Protein AF-A0AAV6CIQ1-F1 (afdb_monomer)

Mean predicted aligned error: 6.02 Å

Secondary structure (DSSP, 8-state):
-EEEEEEEETTTTEEEEEEE-TTS-EEEEEEEEE--GGGS-HHHHHHHHHHHHHHHHHHHHHHHHTT--PPP-

Structure (mmCIF, N/CA/C/O backbone):
data_AF-A0AAV6CIQ1-F1
#
_entry.id   AF-A0AAV6CIQ1-F1
#
loop_
_atom_site.group_PDB
_atom_site.id
_atom_site.type_symbol
_atom_site.label_atom_id
_atom_site.label_alt_id
_atom_site.label_comp_id
_atom_site.label_asym_id
_atom_site.label_entity_id
_atom_site.label_seq_id
_atom_site.pdbx_PDB_ins_code
_atom_site.Cartn_x
_atom_site.Cartn_y
_atom_site.Cartn_z
_atom_site.occupancy
_atom_site.B_iso_or_equiv
_atom_site.auth_seq_id
_atom_site.auth_comp_id
_atom_site.auth_asym_id
_atom_site.auth_atom_id
_atom_site.pdbx_PDB_model_num
ATOM 1 N N . MET A 1 1 ? 11.605 0.388 -21.518 1.00 79.00 1 MET A N 1
ATOM 2 C CA . MET A 1 1 ? 10.338 0.083 -20.833 1.00 79.00 1 MET A CA 1
ATOM 3 C C . MET A 1 1 ? 10.588 0.377 -19.383 1.00 79.00 1 MET A C 1
ATOM 5 O O . MET A 1 1 ? 11.545 -0.166 -18.841 1.00 79.00 1 MET A O 1
ATOM 9 N N . ASP A 1 2 ? 9.758 1.228 -18.803 1.00 89.06 2 ASP A N 1
ATOM 10 C CA . ASP A 1 2 ? 9.959 1.702 -17.440 1.00 89.06 2 ASP A CA 1
ATOM 1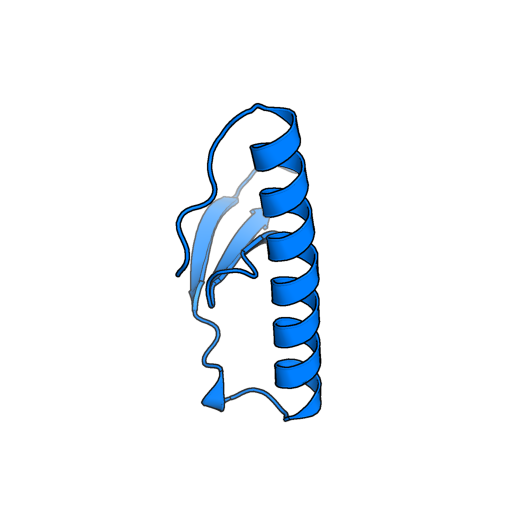1 C C . ASP A 1 2 ? 8.931 1.043 -16.529 1.00 89.06 2 ASP A C 1
ATOM 13 O O . ASP A 1 2 ? 7.744 0.979 -16.865 1.00 89.06 2 ASP A O 1
ATOM 17 N N . ILE A 1 3 ? 9.393 0.530 -15.388 1.00 91.56 3 ILE A N 1
ATOM 18 C CA . ILE A 1 3 ? 8.509 -0.008 -14.356 1.00 91.56 3 ILE A CA 1
ATOM 19 C C . ILE A 1 3 ? 7.974 1.154 -13.529 1.00 91.56 3 ILE A C 1
ATOM 21 O O . ILE A 1 3 ? 8.738 1.974 -13.022 1.00 91.56 3 ILE A O 1
ATOM 25 N N . VAL A 1 4 ? 6.655 1.212 -13.387 1.00 88.94 4 VAL A N 1
ATOM 26 C CA . VAL A 1 4 ? 5.957 2.271 -12.661 1.00 88.94 4 VAL A CA 1
ATOM 27 C C . VAL A 1 4 ? 5.133 1.642 -11.550 1.00 88.94 4 VAL A C 1
ATOM 29 O O . VAL A 1 4 ? 4.323 0.751 -11.805 1.00 88.94 4 VAL A O 1
ATOM 32 N N . VAL A 1 5 ? 5.320 2.126 -10.322 1.00 85.56 5 VAL A N 1
ATOM 33 C CA . VAL A 1 5 ? 4.440 1.793 -9.195 1.00 85.56 5 VAL A CA 1
ATOM 34 C C . VAL A 1 5 ? 3.121 2.536 -9.383 1.00 85.56 5 VAL A C 1
ATOM 36 O O . VAL A 1 5 ? 3.107 3.759 -9.515 1.00 85.56 5 VAL A O 1
ATOM 39 N N . VAL A 1 6 ? 2.020 1.790 -9.415 1.00 90.06 6 VAL A N 1
ATOM 40 C CA . VAL A 1 6 ? 0.671 2.317 -9.661 1.00 90.06 6 VAL A CA 1
ATOM 41 C C . VAL A 1 6 ? -0.003 2.678 -8.345 1.00 90.06 6 VAL A C 1
ATOM 43 O O . VAL A 1 6 ? -0.514 3.785 -8.186 1.00 90.06 6 VAL A O 1
ATOM 46 N N . THR A 1 7 ? 0.003 1.752 -7.384 1.00 85.88 7 THR A N 1
ATOM 47 C CA . THR A 1 7 ? -0.566 1.978 -6.055 1.00 85.88 7 THR A CA 1
ATOM 48 C C . THR A 1 7 ? 0.154 1.160 -4.989 1.00 85.88 7 THR A C 1
ATOM 50 O O . THR A 1 7 ? 0.676 0.076 -5.253 1.00 85.88 7 THR A O 1
ATOM 53 N N . THR A 1 8 ? 0.158 1.677 -3.765 1.00 78.75 8 THR A N 1
ATOM 54 C CA . THR A 1 8 ? 0.518 0.944 -2.553 1.00 78.75 8 THR A CA 1
ATOM 55 C C . THR A 1 8 ? -0.693 0.956 -1.632 1.00 78.75 8 THR A C 1
ATOM 57 O O . THR A 1 8 ? -1.324 1.995 -1.433 1.00 78.75 8 THR A O 1
ATOM 60 N N . LYS A 1 9 ? -1.053 -0.211 -1.093 1.00 78.25 9 LYS A N 1
ATOM 61 C CA . LYS A 1 9 ? -2.222 -0.368 -0.222 1.00 78.25 9 LYS A CA 1
ATOM 62 C C . LYS A 1 9 ? -1.743 -0.635 1.190 1.00 78.25 9 LYS A C 1
ATOM 64 O O . LYS A 1 9 ? -1.510 -1.791 1.530 1.00 78.25 9 LYS A O 1
ATOM 69 N N . PRO A 1 10 ? -1.535 0.409 1.999 1.00 71.25 10 PRO A N 1
ATOM 70 C CA . PRO A 1 10 ? -0.911 0.259 3.298 1.00 71.25 10 PRO A CA 1
ATOM 71 C C . PRO A 1 10 ? -1.735 -0.602 4.242 1.00 71.25 10 PRO A C 1
ATOM 73 O O . PRO A 1 10 ? -1.131 -1.253 5.062 1.00 71.25 10 PRO A O 1
ATOM 76 N N . ASP A 1 11 ? -3.057 -0.693 4.139 1.00 75.06 11 ASP A N 1
ATOM 77 C CA . ASP A 1 11 ? -3.874 -1.648 4.910 1.00 75.06 11 ASP A CA 1
ATOM 78 C C . ASP A 1 11 ? -3.603 -3.125 4.567 1.00 75.06 11 ASP A C 1
ATOM 80 O O . ASP A 1 11 ? -3.871 -4.015 5.372 1.00 75.06 11 ASP A O 1
ATOM 84 N N . THR A 1 12 ? -3.012 -3.386 3.404 1.00 80.81 12 THR A N 1
ATOM 85 C CA . THR A 1 12 ? -2.567 -4.709 2.965 1.00 80.81 12 THR A CA 1
ATOM 86 C C . THR A 1 12 ? -1.039 -4.777 2.882 1.00 80.81 12 THR A C 1
ATOM 88 O O . THR A 1 12 ? -0.320 -3.800 3.099 1.00 80.81 12 THR A O 1
ATOM 91 N N . ASN A 1 13 ? -0.518 -5.964 2.595 1.00 85.44 13 ASN A N 1
ATOM 92 C CA . ASN A 1 13 ? 0.892 -6.182 2.298 1.00 85.44 13 ASN A CA 1
ATOM 93 C C . ASN A 1 13 ? 1.089 -6.282 0.778 1.00 85.44 13 ASN A C 1
ATOM 95 O O . ASN A 1 13 ? 1.671 -7.247 0.308 1.00 85.44 13 ASN A O 1
ATOM 99 N N . GLU A 1 14 ? 0.559 -5.347 -0.011 1.00 89.25 14 GLU A N 1
ATOM 100 C CA . GLU A 1 14 ? 0.611 -5.420 -1.478 1.00 89.25 14 GLU A CA 1
ATOM 101 C C . GLU A 1 14 ? 0.992 -4.076 -2.109 1.00 89.25 14 GLU A C 1
ATOM 103 O O . GLU A 1 14 ? 0.564 -3.004 -1.662 1.00 89.25 14 GLU A O 1
ATOM 108 N N . PHE A 1 15 ? 1.749 -4.151 -3.202 1.00 89.81 15 PHE A N 1
ATOM 109 C CA . PHE A 1 15 ? 1.882 -3.064 -4.166 1.00 89.81 15 PHE A CA 1
ATOM 110 C C . PHE A 1 15 ? 1.480 -3.526 -5.567 1.00 89.81 15 PHE A C 1
ATOM 112 O O . PHE A 1 15 ? 1.584 -4.705 -5.911 1.00 89.81 15 PHE A O 1
ATOM 119 N N . GLU A 1 16 ? 1.034 -2.570 -6.375 1.00 94.00 16 GLU A N 1
ATOM 120 C CA . GLU A 1 16 ? 0.713 -2.765 -7.785 1.00 94.00 16 GLU A CA 1
ATOM 121 C C . GLU A 1 16 ? 1.718 -2.017 -8.660 1.00 94.00 16 GLU A C 1
ATOM 123 O O . GLU A 1 16 ? 2.079 -0.870 -8.372 1.00 94.00 16 GLU A O 1
ATOM 128 N N . TYR A 1 17 ? 2.144 -2.644 -9.751 1.00 95.56 17 TYR A N 1
ATOM 129 C CA . TYR A 1 17 ? 3.034 -2.048 -10.735 1.00 95.56 17 TYR A CA 1
ATOM 130 C C . TYR A 1 17 ? 2.606 -2.378 -12.170 1.00 95.56 17 TYR A C 1
ATOM 132 O O . TYR A 1 17 ? 1.761 -3.233 -12.437 1.00 95.56 17 TYR A O 1
ATOM 140 N N . GLY A 1 18 ? 3.193 -1.658 -13.118 1.00 96.19 18 GLY A N 1
ATOM 141 C CA . GLY A 1 18 ? 3.044 -1.915 -14.544 1.00 96.19 18 GLY A CA 1
ATOM 142 C C . GLY A 1 18 ? 4.291 -1.496 -15.312 1.00 96.19 18 GLY A C 1
ATOM 143 O O . GLY A 1 18 ? 5.192 -0.864 -14.757 1.00 96.19 18 GLY A O 1
ATOM 144 N N . GLY A 1 19 ? 4.335 -1.836 -16.595 1.00 96.94 19 GLY A N 1
ATOM 145 C CA . GLY A 1 19 ? 5.401 -1.443 -17.512 1.00 96.94 19 GLY A CA 1
ATOM 146 C C . GLY A 1 19 ? 4.880 -0.465 -18.553 1.00 96.94 19 GLY A C 1
ATOM 147 O O . GLY A 1 19 ? 3.903 -0.765 -19.243 1.00 96.94 19 GLY A O 1
ATOM 148 N N . ARG A 1 20 ? 5.530 0.695 -18.694 1.00 96.06 20 ARG A N 1
ATOM 149 C CA . ARG A 1 20 ? 5.214 1.666 -19.750 1.00 96.06 20 ARG A CA 1
ATOM 150 C C . ARG A 1 20 ? 6.216 1.616 -20.895 1.00 96.06 20 ARG A C 1
ATOM 152 O O . ARG A 1 20 ? 7.431 1.502 -20.693 1.00 96.06 20 ARG A O 1
ATOM 159 N N . ASN A 1 21 ? 5.687 1.722 -22.107 1.00 95.50 21 ASN A N 1
ATOM 160 C CA . ASN A 1 21 ? 6.462 1.970 -23.314 1.00 95.50 21 ASN A CA 1
ATOM 161 C C . ASN A 1 21 ? 6.979 3.423 -23.327 1.00 95.50 21 ASN A C 1
ATOM 163 O O . ASN A 1 21 ? 6.418 4.275 -22.634 1.00 95.50 21 ASN A O 1
ATOM 167 N N . PRO A 1 22 ? 8.018 3.742 -24.128 1.00 95.94 22 PRO A N 1
ATOM 168 C CA . PRO A 1 22 ? 8.537 5.111 -24.241 1.00 95.94 22 PRO A CA 1
ATOM 169 C C . PRO A 1 22 ? 7.505 6.143 -24.720 1.00 95.94 22 PRO A C 1
ATOM 171 O O . PRO A 1 22 ? 7.639 7.325 -24.426 1.00 95.94 22 PRO A O 1
ATOM 174 N N . ASP A 1 23 ? 6.470 5.704 -25.441 1.00 94.81 23 ASP A N 1
ATOM 175 C CA . ASP A 1 23 ? 5.354 6.544 -25.893 1.00 94.81 23 ASP A CA 1
ATOM 176 C C . ASP A 1 23 ? 4.299 6.810 -24.799 1.00 94.81 23 ASP A C 1
ATOM 178 O O . ASP A 1 23 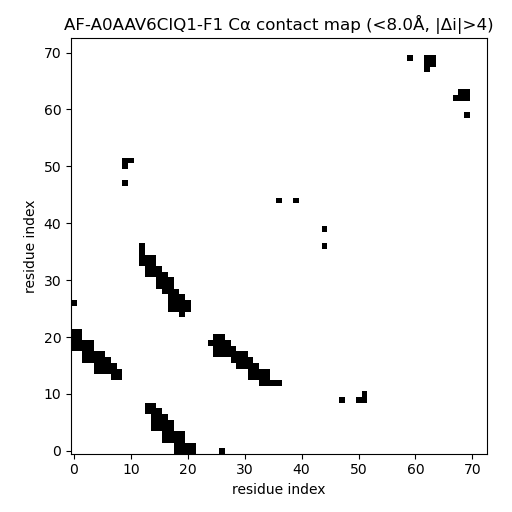? 3.304 7.491 -25.040 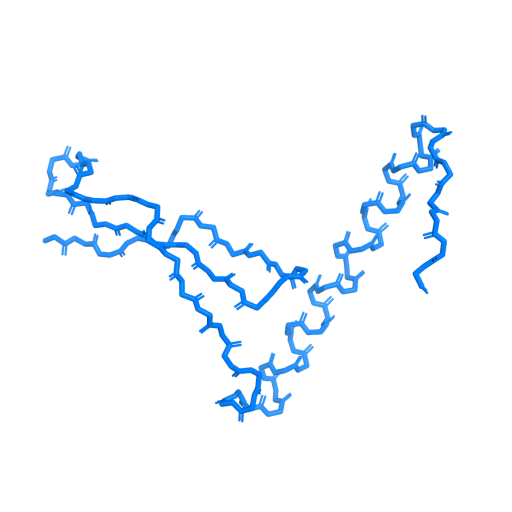1.00 94.81 23 ASP A O 1
ATOM 182 N N . GLY A 1 24 ? 4.509 6.274 -23.592 1.00 90.94 24 GLY A N 1
ATOM 183 C CA . GLY A 1 24 ? 3.624 6.420 -22.442 1.00 90.94 24 GLY A CA 1
ATOM 184 C C . GLY A 1 24 ? 2.470 5.416 -22.382 1.00 90.94 24 GLY A C 1
ATOM 185 O O . GLY A 1 24 ? 1.765 5.389 -21.370 1.00 90.94 24 GLY A O 1
ATOM 186 N N . SER A 1 25 ? 2.280 4.573 -23.403 1.00 94.81 25 SER A N 1
ATOM 187 C CA . SER A 1 25 ? 1.288 3.494 -23.375 1.00 94.81 25 SER A CA 1
ATOM 188 C C . SER A 1 25 ? 1.683 2.383 -22.394 1.00 94.81 25 SER A C 1
ATOM 190 O O . SER A 1 25 ? 2.859 2.190 -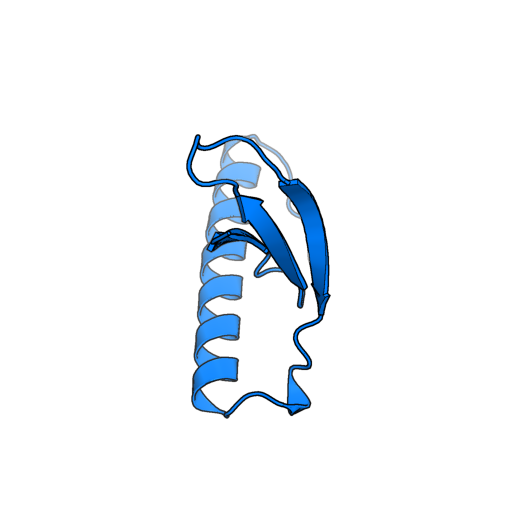22.073 1.00 94.81 25 SER A O 1
ATOM 192 N N . TRP A 1 26 ? 0.6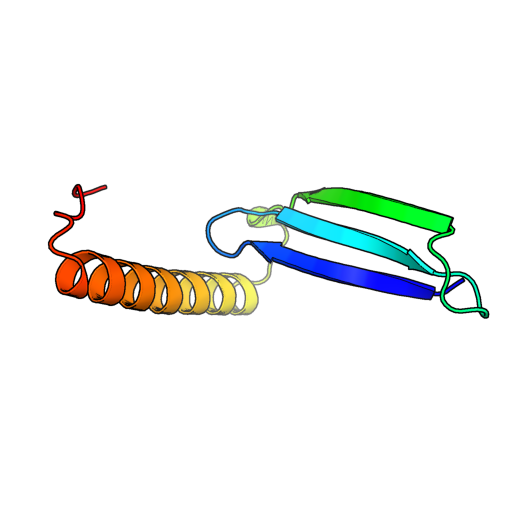96 1.633 -21.898 1.00 95.19 26 TRP A N 1
ATOM 193 C CA . TRP A 1 26 ? 0.954 0.468 -21.053 1.00 95.19 26 TRP A CA 1
ATOM 194 C C . TRP A 1 26 ? 1.357 -0.733 -21.910 1.00 95.19 26 TRP A C 1
ATOM 196 O O . TRP A 1 26 ? 0.591 -1.169 -22.766 1.00 95.19 26 TRP A O 1
ATOM 206 N N . ALA A 1 27 ? 2.534 -1.294 -21.639 1.00 94.62 27 ALA A N 1
ATOM 207 C CA . ALA A 1 27 ? 2.922 -2.614 -22.129 1.00 94.62 27 ALA A CA 1
ATOM 208 C C . ALA A 1 27 ? 2.232 -3.719 -21.309 1.00 94.62 27 ALA A C 1
ATOM 210 O O . ALA A 1 27 ? 1.775 -4.713 -21.864 1.00 94.62 27 ALA A O 1
ATOM 211 N N . PHE A 1 28 ? 2.120 -3.512 -19.992 1.00 95.12 28 PHE A N 1
ATOM 212 C CA . PHE A 1 28 ? 1.308 -4.308 -19.067 1.00 95.12 28 PHE A CA 1
ATOM 213 C C . PHE A 1 28 ? 0.932 -3.465 -17.835 1.00 95.12 28 PHE A C 1
ATOM 2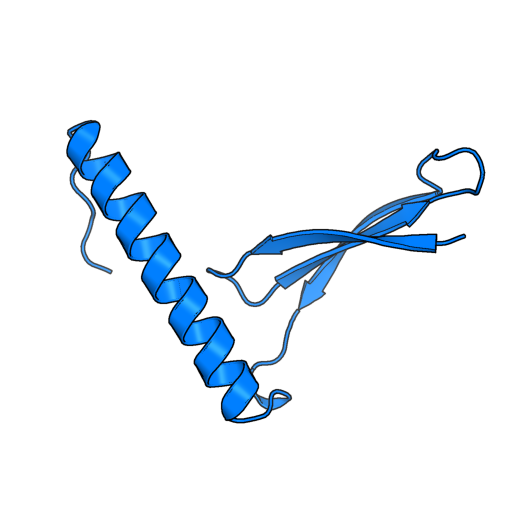15 O O . PHE A 1 28 ? 1.625 -2.496 -17.510 1.00 95.12 28 PHE A O 1
ATOM 222 N N . HIS A 1 29 ? -0.162 -3.812 -17.152 1.00 94.44 29 HIS A N 1
ATOM 223 C CA . HIS A 1 29 ? -0.713 -3.068 -16.012 1.00 94.44 29 HIS A CA 1
ATOM 224 C C . HIS A 1 29 ? -1.499 -4.002 -15.078 1.00 94.44 29 HIS A C 1
ATOM 226 O O . HIS A 1 29 ? -2.108 -4.958 -15.555 1.00 94.44 29 HIS A O 1
ATOM 232 N N . GLY A 1 30 ? -1.527 -3.698 -13.776 1.00 92.62 30 GLY A N 1
ATOM 233 C CA . GLY A 1 30 ? -2.288 -4.459 -12.778 1.00 92.62 30 GLY A CA 1
ATOM 234 C C . GLY A 1 30 ? -1.523 -5.605 -12.112 1.00 92.62 30 GLY A C 1
ATOM 235 O O . GLY A 1 30 ? -2.137 -6.391 -11.388 1.00 92.62 30 GLY A O 1
ATOM 236 N N . GLU A 1 31 ? -0.210 -5.707 -12.337 1.00 95.69 31 GLU A N 1
ATOM 237 C CA . GLU A 1 31 ? 0.632 -6.710 -11.684 1.00 95.69 31 GLU A CA 1
ATOM 238 C C . GLU A 1 31 ? 0.753 -6.401 -10.197 1.00 95.69 31 GLU A C 1
ATOM 240 O O . GLU A 1 31 ? 1.063 -5.275 -9.804 1.00 95.69 31 GLU A O 1
ATOM 245 N N . LYS A 1 32 ? 0.512 -7.410 -9.362 1.00 93.50 32 LYS A N 1
ATOM 246 C CA . LYS A 1 32 ? 0.480 -7.278 -7.905 1.00 93.50 32 LYS A CA 1
ATOM 247 C C . LYS A 1 32 ? 1.538 -8.153 -7.272 1.00 93.50 32 LYS A C 1
ATOM 249 O O . LYS A 1 32 ? 1.695 -9.314 -7.640 1.00 93.50 32 LYS A O 1
ATOM 254 N N . ALA A 1 33 ? 2.223 -7.608 -6.280 1.00 91.38 33 ALA A N 1
ATOM 255 C CA . ALA A 1 33 ? 3.216 -8.339 -5.514 1.00 91.38 33 ALA A CA 1
ATOM 256 C C . ALA A 1 33 ? 2.994 -8.142 -4.017 1.00 91.38 33 ALA A C 1
ATOM 258 O O . ALA A 1 33 ? 2.657 -7.051 -3.551 1.00 91.38 33 ALA A O 1
ATOM 259 N N . GLN A 1 34 ? 3.193 -9.230 -3.274 1.00 90.50 34 GLN A N 1
ATOM 260 C CA . GLN A 1 34 ? 3.082 -9.235 -1.823 1.00 90.50 34 GLN A CA 1
ATOM 261 C C . GLN A 1 34 ? 4.392 -8.760 -1.186 1.00 90.50 34 GLN A C 1
ATOM 263 O O . GLN A 1 34 ? 5.480 -9.153 -1.601 1.00 90.50 34 GLN A O 1
ATOM 268 N N . VAL A 1 35 ? 4.275 -7.950 -0.141 1.00 8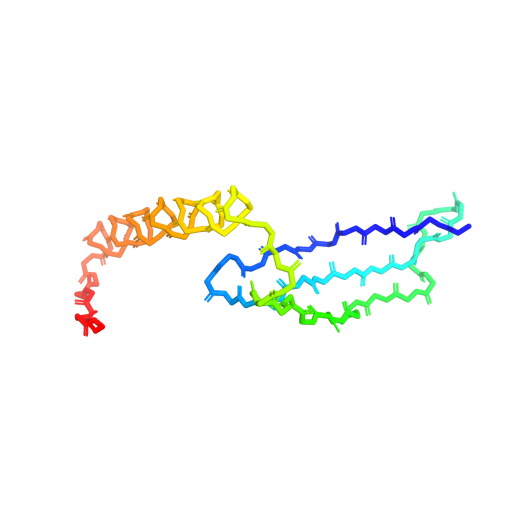6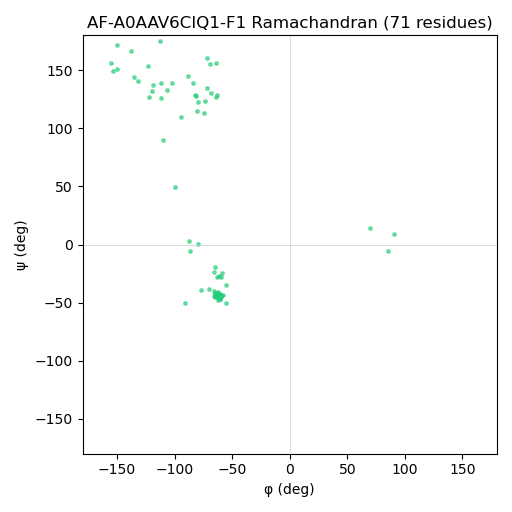.69 35 VAL A N 1
ATOM 269 C CA . VAL A 1 35 ? 5.366 -7.541 0.738 1.00 86.69 35 VAL A CA 1
ATOM 270 C C . VAL A 1 35 ? 5.388 -8.491 1.925 1.00 86.69 35 VAL A C 1
ATOM 272 O O . VAL A 1 35 ? 4.510 -8.455 2.786 1.00 86.69 35 VAL A O 1
ATOM 275 N N . GLN A 1 36 ? 6.398 -9.347 2.007 1.00 88.88 36 GLN A N 1
ATOM 276 C CA . GLN A 1 36 ? 6.564 -10.182 3.189 1.00 88.88 36 GLN A CA 1
ATOM 277 C C . GLN A 1 36 ? 7.100 -9.320 4.329 1.00 88.88 36 GLN A C 1
ATOM 279 O O . GLN A 1 36 ? 8.230 -8.845 4.282 1.00 88.88 36 GLN A O 1
ATOM 284 N N . LEU A 1 37 ? 6.296 -9.111 5.376 1.00 83.62 37 LEU A N 1
ATOM 285 C CA . LEU A 1 37 ? 6.711 -8.284 6.518 1.00 83.62 37 LEU A CA 1
ATOM 286 C C . LEU A 1 37 ? 7.963 -8.831 7.215 1.00 83.62 37 LEU A C 1
ATOM 288 O O . LEU A 1 37 ? 8.726 -8.056 7.781 1.00 83.62 37 LEU A O 1
ATOM 292 N N . ALA A 1 38 ? 8.176 -10.149 7.152 1.00 87.56 38 ALA A N 1
ATOM 293 C CA . ALA A 1 38 ? 9.363 -10.804 7.692 1.00 87.56 38 ALA A CA 1
ATOM 294 C C . ALA A 1 38 ? 10.661 -10.411 6.962 1.00 87.56 38 ALA A C 1
ATOM 296 O O . ALA A 1 38 ? 11.726 -10.478 7.568 1.00 87.56 38 ALA A O 1
ATOM 297 N N . ASP A 1 39 ? 10.568 -9.964 5.706 1.00 92.25 39 ASP A N 1
ATOM 298 C CA . ASP A 1 39 ? 11.723 -9.560 4.896 1.00 92.25 39 ASP A CA 1
ATOM 299 C C . ASP A 1 39 ? 12.097 -8.083 5.116 1.00 92.25 39 ASP A C 1
ATOM 301 O O . ASP A 1 39 ? 13.108 -7.607 4.601 1.00 92.25 39 ASP A O 1
ATOM 305 N N . LEU A 1 40 ? 11.289 -7.345 5.883 1.00 89.25 40 LEU A N 1
ATOM 306 C CA . LEU A 1 40 ? 11.500 -5.930 6.158 1.00 89.25 40 LEU A CA 1
ATOM 307 C C . LEU A 1 40 ? 12.384 -5.715 7.381 1.00 89.25 40 LEU A C 1
ATOM 309 O O . LEU A 1 40 ? 12.252 -6.394 8.404 1.00 89.25 40 LEU A O 1
ATOM 313 N N . THR A 1 41 ? 13.208 -4.673 7.329 1.00 95.38 41 THR A N 1
ATOM 314 C CA . THR A 1 41 ? 13.932 -4.196 8.505 1.00 95.38 41 THR A CA 1
ATOM 315 C C . THR A 1 41 ? 12.961 -3.672 9.573 1.00 95.38 41 THR A C 1
ATOM 317 O O . THR A 1 41 ? 11.861 -3.208 9.252 1.00 95.38 41 THR A O 1
ATOM 320 N N . PRO A 1 42 ? 13.360 -3.652 10.858 1.00 93.31 42 PRO A N 1
ATOM 321 C CA . PRO A 1 42 ? 12.518 -3.096 11.919 1.00 93.31 42 PRO A CA 1
ATOM 322 C C . PRO A 1 42 ? 12.069 -1.647 11.660 1.00 93.31 42 PRO A C 1
ATOM 324 O O . PRO A 1 42 ? 10.941 -1.283 11.988 1.00 93.31 42 PRO A O 1
ATOM 327 N N . GLY A 1 43 ? 12.926 -0.828 11.037 1.00 94.38 43 GLY A N 1
ATOM 328 C CA . GLY A 1 43 ? 12.591 0.549 10.669 1.00 94.38 43 GLY A CA 1
ATOM 329 C C . GLY A 1 43 ? 11.492 0.624 9.607 1.00 94.38 43 GLY A C 1
ATOM 330 O O . GLY A 1 43 ? 10.537 1.380 9.763 1.00 94.38 43 GLY A O 1
ATOM 331 N N . GLU A 1 44 ? 11.568 -0.206 8.566 1.00 91.19 44 GLU A N 1
ATOM 332 C CA . GLU A 1 44 ? 10.544 -0.266 7.512 1.00 91.19 44 GLU A CA 1
ATOM 333 C C . GLU A 1 44 ? 9.204 -0.778 8.048 1.00 91.19 44 GLU A C 1
ATOM 335 O O . GLU A 1 44 ? 8.150 -0.225 7.720 1.00 91.19 44 GLU A O 1
ATOM 340 N N . GLN A 1 45 ? 9.235 -1.781 8.931 1.00 88.88 45 GLN A N 1
ATOM 341 C CA . GLN A 1 45 ? 8.036 -2.266 9.617 1.00 88.88 45 GLN A CA 1
ATOM 342 C C . GLN A 1 45 ? 7.378 -1.148 10.438 1.00 88.88 45 GLN A C 1
ATOM 344 O O . GLN A 1 45 ? 6.159 -0.964 10.370 1.00 88.88 45 GLN A O 1
ATOM 349 N N . GLN A 1 46 ? 8.176 -0.356 11.163 1.00 90.56 46 GLN A N 1
ATOM 350 C CA . GLN A 1 46 ? 7.682 0.799 11.910 1.00 90.56 46 GLN A CA 1
ATOM 351 C C . GLN A 1 46 ? 7.064 1.855 10.983 1.00 90.56 46 GLN A C 1
ATOM 353 O O . GLN A 1 46 ? 5.980 2.364 11.274 1.00 90.56 46 GLN A O 1
ATOM 358 N N . THR A 1 47 ? 7.712 2.173 9.859 1.00 89.62 47 THR A N 1
ATOM 359 C CA . THR A 1 47 ? 7.198 3.142 8.881 1.00 89.62 47 THR A CA 1
ATOM 360 C C . THR A 1 47 ? 5.855 2.704 8.297 1.00 89.62 47 THR A C 1
ATOM 362 O O . THR A 1 47 ? 4.912 3.499 8.273 1.00 89.62 47 THR A O 1
ATOM 365 N N . ILE A 1 48 ? 5.728 1.443 7.876 1.00 86.56 48 ILE A N 1
ATOM 366 C CA . ILE A 1 48 ? 4.468 0.899 7.348 1.00 86.56 48 ILE A CA 1
ATOM 367 C C . ILE A 1 48 ? 3.379 0.903 8.428 1.00 86.56 48 ILE A C 1
ATOM 369 O O . ILE A 1 48 ? 2.249 1.318 8.161 1.00 86.56 48 ILE A O 1
ATOM 373 N N . GLY A 1 49 ? 3.715 0.510 9.660 1.00 85.56 49 GLY A N 1
ATOM 374 C CA . GLY A 1 49 ? 2.800 0.575 10.800 1.00 85.56 49 GLY A CA 1
ATOM 375 C C . GLY A 1 49 ? 2.283 1.993 11.071 1.00 85.56 49 GLY A C 1
ATOM 376 O O . GLY A 1 49 ? 1.081 2.192 11.252 1.00 85.56 49 GLY A O 1
ATOM 377 N N . ALA A 1 50 ? 3.161 2.998 11.024 1.00 89.50 50 ALA A N 1
ATOM 378 C CA . ALA A 1 50 ? 2.782 4.398 11.209 1.00 89.50 50 ALA A CA 1
ATOM 379 C C . ALA A 1 50 ? 1.864 4.908 10.083 1.00 89.50 50 ALA A C 1
ATOM 381 O O . ALA A 1 50 ? 0.855 5.562 10.356 1.00 89.50 50 ALA A O 1
ATOM 382 N N . ALA A 1 51 ? 2.167 4.574 8.824 1.00 87.81 51 ALA A N 1
ATOM 383 C CA . ALA A 1 51 ? 1.330 4.943 7.683 1.00 87.81 51 ALA A CA 1
ATOM 384 C C . ALA A 1 51 ? -0.082 4.334 7.786 1.00 87.81 51 ALA A C 1
ATOM 386 O O . ALA A 1 51 ? -1.074 5.042 7.594 1.00 87.81 51 ALA A O 1
ATOM 387 N N . ARG A 1 52 ? -0.178 3.049 8.163 1.00 87.38 52 ARG A N 1
ATOM 388 C CA . ARG A 1 52 ? -1.448 2.351 8.436 1.00 87.38 52 ARG A CA 1
ATOM 389 C C . ARG A 1 52 ? -2.281 3.078 9.483 1.00 87.38 52 ARG A C 1
ATOM 391 O O . ARG A 1 52 ? -3.452 3.360 9.242 1.00 87.38 52 ARG A O 1
ATOM 398 N N . ALA A 1 53 ? -1.670 3.422 10.616 1.00 87.75 53 ALA A N 1
ATOM 399 C CA . ALA A 1 53 ? -2.356 4.105 11.709 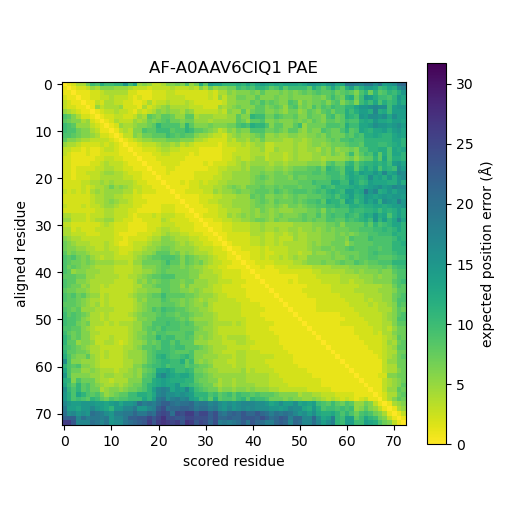1.00 87.75 53 ALA A CA 1
ATOM 400 C C . ALA A 1 53 ? -2.923 5.470 11.278 1.00 87.75 53 ALA A C 1
ATOM 402 O O . ALA A 1 53 ? -4.073 5.788 11.584 1.00 87.75 53 ALA A O 1
ATOM 403 N N . ILE A 1 54 ? -2.154 6.258 10.515 1.00 90.88 54 ILE A N 1
ATOM 404 C CA . ILE A 1 54 ? -2.599 7.563 10.000 1.00 90.88 54 ILE A CA 1
ATOM 405 C C . ILE A 1 54 ? -3.795 7.407 9.056 1.00 90.88 54 ILE A C 1
ATOM 407 O O . ILE A 1 54 ? -4.760 8.171 9.144 1.00 90.88 54 ILE A O 1
ATOM 411 N N . LEU A 1 55 ? -3.744 6.437 8.144 1.00 87.44 55 LEU A N 1
ATOM 412 C CA . LEU A 1 55 ? -4.813 6.229 7.170 1.00 87.44 55 LEU A CA 1
ATOM 413 C C . LEU A 1 55 ? -6.081 5.681 7.817 1.00 87.44 55 LEU A C 1
ATOM 415 O O . LEU A 1 55 ? -7.164 6.166 7.493 1.00 87.44 55 LEU A O 1
ATOM 419 N N . LEU A 1 56 ? -5.955 4.775 8.790 1.00 87.00 56 LEU A N 1
ATOM 420 C CA . LEU A 1 56 ? -7.085 4.314 9.593 1.00 87.00 56 LEU A CA 1
ATOM 421 C C . LEU A 1 56 ? -7.751 5.479 10.336 1.00 87.00 56 LEU A C 1
ATOM 423 O O . LEU A 1 56 ? -8.974 5.612 10.299 1.00 87.00 56 LEU A O 1
ATOM 427 N N . ALA A 1 57 ? -6.963 6.361 10.958 1.00 88.31 57 ALA A N 1
ATOM 428 C CA . ALA A 1 57 ? -7.490 7.535 11.649 1.00 88.31 57 ALA A CA 1
ATOM 429 C C . ALA A 1 57 ? -8.246 8.476 10.692 1.00 88.31 57 ALA A C 1
ATOM 431 O O . ALA A 1 57 ? -9.340 8.940 11.016 1.00 88.31 57 ALA A O 1
ATOM 432 N N . LYS A 1 58 ? -7.707 8.719 9.489 1.00 91.75 58 LYS A N 1
ATOM 433 C CA . LYS A 1 58 ? -8.370 9.537 8.458 1.00 91.75 58 LYS A CA 1
ATOM 434 C C . LYS A 1 58 ? -9.662 8.900 7.950 1.00 91.75 58 LYS A C 1
ATOM 436 O O . LYS A 1 58 ? -10.668 9.596 7.855 1.00 91.75 58 LYS A O 1
ATOM 441 N N . ALA A 1 59 ? -9.643 7.601 7.660 1.00 87.50 59 ALA A N 1
ATOM 442 C CA . ALA A 1 59 ? -10.826 6.864 7.225 1.00 87.50 59 ALA A CA 1
ATOM 443 C C . ALA A 1 59 ? -11.916 6.868 8.308 1.00 87.50 59 ALA A C 1
ATOM 445 O O . ALA A 1 59 ? -13.085 7.092 8.011 1.00 87.50 59 ALA A O 1
ATOM 446 N N . THR A 1 60 ? -11.524 6.704 9.574 1.00 87.44 60 THR A N 1
ATOM 447 C CA . THR A 1 60 ? -12.434 6.761 10.726 1.00 87.44 60 THR A CA 1
ATOM 448 C C . THR A 1 60 ? -13.087 8.135 10.855 1.00 87.44 60 THR A C 1
ATOM 450 O O . THR A 1 60 ? -14.305 8.220 10.997 1.00 87.44 60 THR A O 1
ATOM 453 N N . ALA A 1 61 ? -12.301 9.210 10.769 1.00 89.94 61 ALA A N 1
ATOM 454 C CA . ALA A 1 61 ? -12.818 10.572 10.857 1.00 89.94 61 ALA A CA 1
ATOM 455 C C . ALA A 1 61 ? -13.780 10.905 9.701 1.00 89.94 61 ALA A C 1
ATOM 457 O O . ALA A 1 61 ? -14.833 11.498 9.924 1.00 89.94 61 ALA A O 1
ATOM 458 N N . ASP A 1 62 ? -13.452 10.485 8.476 1.00 92.75 62 ASP A N 1
ATOM 459 C CA . ASP A 1 62 ? -14.319 10.655 7.304 1.00 92.75 62 ASP A CA 1
ATOM 460 C C . ASP A 1 62 ? -15.625 9.848 7.431 1.00 92.75 62 ASP A C 1
ATOM 462 O O . ASP A 1 62 ? -16.706 10.372 7.159 1.00 92.75 62 ASP A O 1
ATOM 466 N N . ALA A 1 63 ? -15.556 8.607 7.924 1.00 89.31 63 ALA A N 1
ATOM 467 C CA . ALA A 1 63 ? -16.732 7.783 8.197 1.00 89.31 63 ALA A CA 1
ATOM 468 C C . ALA A 1 63 ? -17.654 8.432 9.245 1.00 89.31 63 ALA A C 1
ATOM 470 O O . ALA A 1 63 ? -18.855 8.568 9.005 1.00 89.31 63 ALA A O 1
ATOM 471 N N . GLN A 1 64 ? -17.090 8.915 10.358 1.00 89.50 64 GLN A N 1
ATOM 472 C CA . GLN A 1 64 ? -17.830 9.640 11.397 1.00 89.50 64 GLN A CA 1
ATOM 473 C C . GLN A 1 64 ? -18.494 10.908 10.846 1.00 89.50 64 GLN A C 1
ATOM 475 O O . GLN A 1 64 ? -19.671 11.146 11.114 1.00 89.50 64 GLN A O 1
ATOM 480 N N . ALA A 1 65 ? -17.779 11.690 10.030 1.00 93.75 65 ALA A N 1
ATOM 481 C CA . ALA A 1 65 ? -18.326 12.884 9.383 1.00 93.75 65 ALA A CA 1
ATOM 482 C C . ALA A 1 65 ? -19.499 12.563 8.437 1.00 93.75 65 ALA A C 1
ATOM 484 O O . ALA A 1 65 ? -20.390 13.390 8.252 1.00 93.75 65 ALA A O 1
ATOM 485 N N . LYS A 1 66 ? -19.530 11.349 7.876 1.00 95.31 66 LYS A N 1
ATOM 486 C CA . LYS A 1 66 ? -20.619 10.830 7.033 1.00 95.31 66 LYS A CA 1
ATOM 487 C C . LYS A 1 66 ? -21.739 10.146 7.828 1.00 95.31 66 LYS A C 1
ATOM 489 O O . LYS A 1 66 ? -22.659 9.604 7.222 1.00 95.31 66 LYS A O 1
ATOM 494 N N . GLY A 1 67 ? -21.672 10.140 9.162 1.00 92.38 67 GLY A N 1
ATOM 495 C CA . GLY A 1 67 ? -22.637 9.445 10.019 1.00 92.38 67 GLY A CA 1
ATOM 496 C C . GLY A 1 67 ? -22.548 7.917 9.942 1.00 92.38 67 GLY A C 1
ATOM 497 O O . GLY A 1 67 ? -23.458 7.225 10.395 1.00 92.38 67 GLY A O 1
ATOM 498 N N . LEU A 1 68 ? -21.466 7.379 9.373 1.00 90.88 68 LEU A N 1
ATOM 499 C CA . LEU A 1 68 ? -21.195 5.947 9.344 1.00 90.88 68 LEU A CA 1
ATOM 500 C C . LEU A 1 68 ? -20.567 5.556 10.680 1.00 90.88 68 LEU A C 1
ATOM 502 O O . LEU A 1 68 ? -19.602 6.178 11.123 1.00 90.88 68 LEU A O 1
ATOM 506 N N . THR A 1 69 ? -21.104 4.530 11.337 1.00 75.56 69 THR A N 1
ATOM 507 C CA . THR A 1 69 ? -20.527 4.012 12.582 1.00 75.56 69 THR A CA 1
ATOM 508 C C . THR A 1 69 ? -19.354 3.097 12.230 1.00 75.56 69 THR A C 1
ATOM 510 O O . THR A 1 69 ? -19.582 2.060 11.602 1.00 75.56 69 THR A O 1
ATOM 513 N N . PRO A 1 70 ? -18.103 3.436 12.593 1.00 63.28 70 PRO A N 1
ATOM 514 C CA . PRO A 1 70 ? -16.985 2.524 12.391 1.00 63.28 70 PRO A CA 1
ATOM 515 C C . PRO A 1 70 ? -17.217 1.277 13.252 1.00 63.28 70 PRO A C 1
ATOM 517 O O . PRO A 1 70 ? -17.465 1.401 14.453 1.00 63.28 70 PRO A O 1
ATOM 520 N N . GLN A 1 71 ? -17.164 0.083 12.661 1.00 57.72 71 GLN A N 1
ATOM 521 C CA . GLN A 1 71 ? -17.115 -1.142 13.459 1.00 57.72 71 GLN A CA 1
ATOM 522 C C . GLN A 1 71 ? -15.731 -1.242 14.107 1.00 57.72 71 GLN A C 1
ATOM 524 O O . GLN A 1 71 ? -14.720 -0.991 13.449 1.00 57.72 71 GLN A O 1
ATOM 529 N N . ALA A 1 72 ? -15.689 -1.569 15.400 1.00 54.72 72 ALA A N 1
ATOM 530 C CA . ALA A 1 72 ? -14.435 -1.921 16.055 1.00 54.72 72 ALA A CA 1
ATOM 531 C C . ALA A 1 72 ? -13.883 -3.191 15.390 1.00 54.72 72 ALA A C 1
ATOM 533 O O . ALA A 1 72 ? -14.629 -4.158 15.220 1.00 54.72 72 ALA A O 1
ATOM 534 N N . ILE A 1 73 ? -12.614 -3.139 14.977 1.00 52.91 73 ILE A N 1
ATOM 535 C CA . ILE A 1 73 ? -11.855 -4.288 14.464 1.00 52.91 73 ILE A CA 1
ATOM 536 C C . ILE A 1 73 ? -11.370 -5.112 15.653 1.00 52.91 73 ILE A C 1
ATOM 538 O O . ILE A 1 73 ? -10.864 -4.481 16.611 1.00 52.91 73 ILE A O 1
#

Nearest PDB structures (foldseek):
  5opt-assembly1_g  TM=3.763E-01  e=2.819E+00  Trypanosoma cruzi strain CL Brener

Sequence (73 aa):
MDIVVVTTKPDTNEFEYGGRNPDGSWAFHGEKAQVQLADLTPGEQQTIGAARAILLAKATADAQAKGLTPQAI

pLDDT: mean 87.77, std 9.09, range [52.91, 96.94]

Radius of gyration: 16.43 Å; Cα contacts (8 Å, |Δi|>4): 81; chains: 1; bounding box: 37×24×42 Å

Foldseek 3Di:
DDKDWDDDDLVFQKTWIFDADPVRDTPGGGDMDGHDLVVDDPVVNVVSVVVVVVVVVVVCVVCVVVVHDDDDD

Solvent-accessible surface area (backbone atoms only — not comparable to full-atom values): 4392 Å² total; per-residue (Å²): 117,47,81,43,81,74,49,73,43,65,94,52,54,42,39,30,32,30,33,28,39,94,88,68,48,74,77,42,73,80,47,73,48,76,55,62,72,88,80,47,55,73,68,56,51,50,52,50,52,52,53,32,53,53,50,52,52,51,53,48,53,52,34,50,77,69,73,42,80,80,76,87,128